Protein AF-A0A4R5ACM4-F1 (afdb_monomer)

Nearest PDB structures (foldseek):
  7wzb-assembly1_B  TM=5.987E-01  e=3.473E-01  Salmonella enterica subsp. enterica serovar Typhimurium str. LT2
  8q9t-assembly1_E  TM=7.010E-01  e=1.357E+00  Saccharomyces cerevisiae
  5cwn-assembly1_A  TM=5.799E-01  e=7.406E-01  synthetic construct
  8rte-assembly1_A  TM=5.973E-01  e=8.617E-01  Bacillus phage phi105
  8rte-assembly1_B  TM=6.326E-01  e=4.121E+00  Bacillus phage phi105

Sequence (167 aa):
MPTTTHDRTLAAAELAANQLEPHVRDDPGVHLLGMLAPAASVTATVAYDYDRAQHWLDQAERPAERTPDAPGENRGAFSASNVGSWRVALATQRGETGRDLLDLAGRVDERELAPAGDATPLSSPTWDAASPATAGPGKKHSAGCCAPRRAGPTRSATPRRWKIPSP

Organism: NCBI:txid705336

Solvent-accessible surface area (backbone atoms only — not comparable to full-atom values): 10205 Å² total; per-residue (Å²): 128,71,88,47,73,54,47,47,51,27,54,49,34,48,52,50,38,65,64,45,54,89,68,49,82,49,69,72,41,38,41,53,46,35,53,35,22,50,53,28,14,54,35,22,45,77,66,71,37,54,71,58,14,51,51,24,48,61,61,23,46,65,48,15,73,73,37,68,65,42,32,87,78,32,73,89,29,46,12,44,42,47,54,38,49,50,52,40,53,50,41,48,74,73,64,52,61,68,66,67,44,48,62,50,47,72,70,34,52,64,75,47,70,44,76,78,84,70,85,65,75,74,70,72,80,76,74,67,73,78,67,79,75,80,78,76,94,86,81,92,76,79,92,74,92,75,79,85,78,80,80,71,86,76,78,82,73,75,78,81,70,78,79,73,82,75,134

Secondary structure (DSSP, 8-state):
---SHHHHHHHHHHHHHHHHGGG--SHHHHHHHHHHHHHHHHHHHHTT-HHHHHHHHHHHHHHHTTS-S-TTTSGGG-SHHHHHHHHHHHHHHTT--THHHHHHHTTS-HHHHSPPS-----------------PPP---------PPPPPP---------------

Radius of gyration: 20.79 Å; Cα contacts (8 Å, |Δi|>4): 141; chains: 1; bounding box: 59×61×40 Å

Foldseek 3Di:
DQPDPLSVQLVVLVVVLLVLVVVPPDLVSLLVNLVSLLSSLVSCLVVVNNVSSVVSLVVNQVSQVVDPLQLLPGDNRRHNLVSLVSVLVSCVSVVNDDPVSVVSVVVHDVVNVDNPDDPPPPPPPPVVPPPPPPDDDDDDDDDDDDDDDDDDDDDPPDRPDPPDPDD

Structure (mmCIF, N/CA/C/O backbone):
data_AF-A0A4R5ACM4-F1
#
_entry.id   AF-A0A4R5ACM4-F1
#
loop_
_atom_site.group_PDB
_atom_site.id
_atom_site.type_symbol
_atom_site.label_atom_id
_atom_site.label_alt_id
_atom_site.label_comp_id
_atom_site.label_asym_id
_atom_site.label_entity_id
_atom_site.label_seq_id
_atom_site.pdbx_PDB_ins_code
_atom_site.Cartn_x
_atom_site.Cartn_y
_atom_site.Cartn_z
_atom_site.occupancy
_atom_site.B_iso_or_equiv
_atom_site.auth_seq_id
_atom_site.auth_comp_id
_atom_site.auth_asym_id
_atom_site.auth_atom_id
_atom_site.pdbx_PDB_model_num
ATOM 1 N N . MET A 1 1 ? -24.110 0.899 0.308 1.00 52.84 1 MET A N 1
ATOM 2 C CA . MET A 1 1 ? -23.745 2.236 -0.214 1.00 52.84 1 MET A CA 1
ATOM 3 C C . MET A 1 1 ? -22.640 2.763 0.685 1.00 52.84 1 MET A C 1
ATOM 5 O O . MET A 1 1 ? -22.857 2.700 1.887 1.00 52.84 1 MET A O 1
ATOM 9 N N . PRO A 1 2 ? -21.488 3.201 0.150 1.00 70.50 2 PRO A N 1
ATOM 10 C CA . PRO A 1 2 ? -20.419 3.803 0.951 1.00 70.50 2 PRO A CA 1
ATOM 11 C C . PRO A 1 2 ? -20.966 5.014 1.718 1.00 70.50 2 PRO A C 1
ATOM 13 O O . PRO A 1 2 ? -21.597 5.889 1.111 1.00 70.50 2 PRO A O 1
ATOM 16 N N . THR A 1 3 ? -20.799 5.024 3.040 1.00 79.62 3 THR A N 1
ATOM 17 C CA . THR A 1 3 ? -21.417 6.014 3.937 1.00 79.62 3 THR A CA 1
ATOM 18 C C . THR A 1 3 ? -20.474 7.174 4.230 1.00 79.62 3 THR A C 1
ATOM 20 O O . THR A 1 3 ? -20.944 8.269 4.535 1.00 79.62 3 THR A O 1
ATOM 23 N N . THR A 1 4 ? -19.167 6.972 4.051 1.00 89.94 4 THR A N 1
ATOM 24 C CA . THR A 1 4 ? -18.134 7.985 4.285 1.00 89.94 4 THR A CA 1
ATOM 25 C C . THR A 1 4 ? -17.361 8.352 3.012 1.00 89.94 4 THR A C 1
ATOM 27 O O . THR A 1 4 ? -17.415 7.663 1.988 1.00 89.94 4 THR A O 1
ATOM 30 N N . THR A 1 5 ? -16.620 9.464 3.061 1.00 91.19 5 THR A N 1
ATOM 31 C CA . THR A 1 5 ? -15.661 9.830 2.005 1.00 91.19 5 THR A CA 1
ATOM 32 C C . THR A 1 5 ? -14.577 8.761 1.852 1.00 91.19 5 THR A C 1
ATOM 34 O O . THR A 1 5 ? -14.228 8.425 0.724 1.00 91.19 5 THR A O 1
ATOM 37 N N . HIS A 1 6 ? -14.106 8.173 2.956 1.00 88.25 6 HIS A N 1
ATOM 38 C CA . HIS A 1 6 ? -13.102 7.105 2.937 1.00 88.25 6 HIS A CA 1
ATOM 39 C C . HIS A 1 6 ? -13.612 5.857 2.217 1.00 88.25 6 HIS A C 1
ATOM 41 O O . HIS A 1 6 ? -12.909 5.335 1.359 1.00 88.25 6 HIS A O 1
ATOM 47 N N . ASP A 1 7 ? -14.864 5.456 2.449 1.00 90.75 7 ASP A N 1
ATOM 48 C CA . ASP A 1 7 ? -15.458 4.304 1.761 1.00 90.75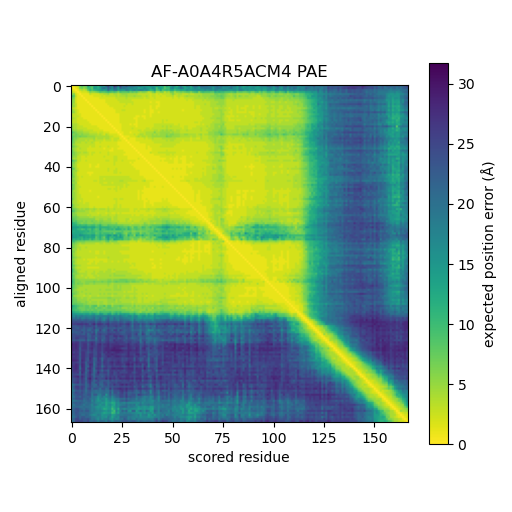 7 ASP A CA 1
ATOM 49 C C . ASP A 1 7 ? -15.538 4.520 0.245 1.00 90.75 7 ASP A C 1
ATOM 51 O O . ASP A 1 7 ? -15.363 3.586 -0.538 1.00 90.75 7 ASP A O 1
ATOM 55 N N . ARG A 1 8 ? -15.823 5.756 -0.192 1.00 92.38 8 ARG A N 1
ATOM 56 C CA . ARG A 1 8 ? -15.861 6.102 -1.622 1.00 92.38 8 ARG A CA 1
ATOM 57 C C . ARG A 1 8 ? -14.467 6.087 -2.232 1.00 92.38 8 ARG A C 1
ATOM 59 O O . ARG A 1 8 ? -14.311 5.555 -3.327 1.00 92.38 8 ARG A O 1
ATOM 66 N N . THR A 1 9 ? -13.480 6.650 -1.538 1.00 92.50 9 THR A N 1
ATOM 67 C CA . THR A 1 9 ? -12.080 6.636 -1.979 1.00 92.50 9 THR A CA 1
ATOM 68 C C . THR A 1 9 ? -11.554 5.208 -2.068 1.00 92.50 9 THR A C 1
ATOM 70 O O . THR A 1 9 ? -10.956 4.854 -3.080 1.00 92.50 9 THR A O 1
ATOM 73 N N . LEU A 1 10 ? -11.851 4.367 -1.071 1.00 92.81 10 LEU A N 1
ATOM 74 C CA . LEU A 1 10 ? -11.481 2.956 -1.077 1.00 92.81 10 LEU A CA 1
ATOM 75 C C . LEU A 1 10 ? -12.127 2.251 -2.268 1.00 92.81 10 LEU A C 1
ATOM 77 O O . LEU A 1 10 ? -11.419 1.726 -3.118 1.00 92.81 10 LEU A O 1
ATOM 81 N N . ALA A 1 11 ? -13.452 2.337 -2.412 1.00 93.50 11 ALA A N 1
ATOM 82 C CA . ALA A 1 11 ? -14.156 1.704 -3.526 1.00 93.50 11 ALA A CA 1
ATOM 83 C C . ALA A 1 11 ? -13.633 2.161 -4.902 1.00 93.50 11 ALA A C 1
ATOM 85 O O . ALA A 1 11 ? -13.573 1.361 -5.835 1.00 93.50 11 ALA A O 1
ATOM 86 N N . ALA A 1 12 ? -13.243 3.432 -5.040 1.00 93.75 12 ALA A N 1
ATOM 87 C CA . ALA A 1 12 ? -12.648 3.952 -6.266 1.00 93.75 12 ALA A CA 1
ATOM 88 C C . ALA A 1 12 ? -11.247 3.375 -6.527 1.00 93.75 12 ALA A C 1
ATOM 90 O O . ALA A 1 12 ? -10.978 2.945 -7.649 1.00 93.75 12 ALA A O 1
ATOM 91 N N . ALA A 1 13 ? -10.379 3.328 -5.510 1.00 93.12 13 ALA A N 1
ATOM 92 C CA . ALA A 1 13 ? -9.038 2.751 -5.620 1.00 93.12 13 ALA A CA 1
ATOM 93 C C . ALA A 1 13 ? -9.097 1.266 -6.008 1.00 93.12 13 ALA A C 1
ATOM 95 O O . ALA A 1 13 ? -8.394 0.821 -6.913 1.00 93.12 13 ALA A O 1
ATOM 96 N N . GLU A 1 14 ? -10.007 0.515 -5.396 1.00 94.81 14 GLU A N 1
ATOM 97 C CA . GLU A 1 14 ? -10.197 -0.903 -5.692 1.00 94.81 14 GLU A CA 1
ATOM 98 C C . GLU A 1 14 ? -10.785 -1.145 -7.072 1.00 94.81 14 GLU A C 1
ATOM 100 O O . GLU A 1 14 ? -10.388 -2.079 -7.765 1.00 94.81 14 GLU A O 1
ATOM 105 N N . LEU A 1 15 ? -11.744 -0.320 -7.493 1.00 94.75 15 LEU A N 1
ATOM 106 C CA . LEU A 1 15 ? -12.283 -0.403 -8.842 1.00 94.75 15 LEU A CA 1
ATOM 107 C C . LEU A 1 15 ? -11.177 -0.157 -9.872 1.00 94.75 15 LEU A C 1
ATOM 109 O O . LEU A 1 15 ? -11.088 -0.907 -10.841 1.00 94.75 15 LEU A O 1
ATOM 113 N N . ALA A 1 16 ? -10.328 0.848 -9.647 1.00 95.31 16 ALA A N 1
ATOM 114 C CA . ALA A 1 16 ? -9.196 1.144 -10.516 1.00 95.31 16 ALA A CA 1
ATOM 115 C C . ALA A 1 16 ? -8.195 -0.022 -10.562 1.00 95.31 16 ALA A C 1
ATOM 117 O O . ALA A 1 16 ? -7.817 -0.445 -11.652 1.00 95.31 16 ALA A O 1
ATOM 118 N N . ALA A 1 17 ? -7.826 -0.589 -9.409 1.00 93.94 17 ALA A N 1
ATOM 119 C CA . ALA A 1 17 ? -6.932 -1.744 -9.340 1.00 93.94 17 ALA A CA 1
ATOM 120 C C . ALA A 1 17 ? -7.515 -2.962 -10.079 1.00 93.94 17 ALA A C 1
ATOM 122 O O . ALA A 1 17 ? -6.858 -3.518 -10.954 1.00 93.94 17 ALA A O 1
ATOM 123 N N . ASN A 1 18 ? -8.780 -3.310 -9.816 1.00 93.75 18 ASN A N 1
ATOM 124 C CA . ASN A 1 18 ? -9.470 -4.433 -10.464 1.00 93.75 18 ASN A CA 1
ATOM 125 C C . ASN A 1 18 ? -9.631 -4.246 -11.983 1.00 93.75 18 ASN A C 1
ATOM 127 O O . ASN A 1 18 ? -9.627 -5.220 -12.734 1.00 93.75 18 ASN A O 1
ATOM 131 N N . GLN A 1 19 ? -9.821 -3.007 -12.448 1.00 95.12 19 GLN A N 1
ATOM 132 C CA . GLN A 1 19 ? -9.894 -2.704 -13.879 1.00 95.12 19 GLN A CA 1
ATOM 133 C C . GLN A 1 19 ? -8.525 -2.775 -14.547 1.00 95.12 19 GLN A C 1
ATOM 135 O O . GLN A 1 19 ? -8.438 -3.244 -15.677 1.00 95.12 19 GLN A O 1
ATOM 140 N N . LEU A 1 20 ? -7.471 -2.318 -13.870 1.00 93.88 20 LEU A N 1
ATOM 141 C CA . LEU A 1 20 ? -6.115 -2.313 -14.407 1.00 93.88 20 LEU A CA 1
ATOM 142 C C . LEU A 1 20 ? -5.522 -3.724 -14.478 1.00 93.88 20 LEU A C 1
ATOM 144 O O . LEU A 1 20 ? -4.899 -4.074 -15.477 1.00 93.88 20 LEU A O 1
ATOM 148 N N . GLU A 1 21 ? -5.745 -4.535 -13.445 1.00 92.94 21 GLU A N 1
ATOM 149 C CA . GLU A 1 21 ? -5.176 -5.873 -13.271 1.00 92.94 21 GLU A CA 1
ATOM 150 C C . GLU A 1 21 ? -5.152 -6.754 -14.542 1.00 92.94 21 GLU A C 1
ATOM 152 O O . GLU A 1 21 ? -4.066 -7.198 -14.926 1.00 92.94 21 GLU A O 1
ATOM 157 N N . PRO A 1 22 ? -6.269 -6.996 -15.263 1.00 94.31 22 PRO A N 1
ATOM 158 C CA . PRO A 1 22 ? -6.262 -7.875 -16.440 1.00 94.31 22 PRO A CA 1
ATOM 159 C C . PRO A 1 22 ? -5.402 -7.353 -17.606 1.00 94.31 22 PRO A C 1
ATOM 161 O O . PRO A 1 22 ? -5.069 -8.114 -18.528 1.00 94.31 22 PRO A O 1
ATOM 164 N N . HIS A 1 23 ? -5.064 -6.064 -17.575 1.00 92.94 23 HIS A N 1
ATOM 165 C CA . HIS A 1 23 ? -4.303 -5.356 -18.597 1.00 92.94 23 HIS A CA 1
ATOM 166 C C . HIS A 1 23 ? -2.828 -5.167 -18.232 1.00 92.94 23 HIS A C 1
ATOM 168 O O . HIS A 1 23 ? -2.065 -4.716 -19.082 1.00 92.94 23 HIS A O 1
ATOM 174 N N . VAL A 1 24 ? -2.399 -5.555 -17.028 1.00 92.69 24 VAL A N 1
ATOM 175 C CA . VAL A 1 24 ? -0.986 -5.497 -16.636 1.00 92.69 24 VAL A CA 1
ATOM 176 C C . VAL A 1 24 ? -0.203 -6.572 -17.390 1.00 92.69 24 VAL A C 1
ATOM 178 O O . VAL A 1 24 ? -0.267 -7.761 -17.072 1.00 92.69 24 VAL A O 1
ATOM 181 N N . ARG A 1 25 ? 0.511 -6.157 -18.439 1.00 90.56 25 ARG A N 1
ATOM 182 C CA . ARG A 1 25 ? 1.354 -7.030 -19.280 1.00 90.56 25 ARG A CA 1
ATOM 183 C C . ARG A 1 25 ? 2.800 -6.558 -19.365 1.00 90.56 25 ARG A C 1
ATOM 185 O O . ARG A 1 25 ? 3.657 -7.340 -19.761 1.00 90.56 25 ARG A O 1
ATOM 192 N N . ASP A 1 26 ? 3.040 -5.313 -18.990 1.00 90.88 26 ASP A N 1
ATOM 193 C CA . ASP A 1 26 ? 4.283 -4.580 -19.143 1.00 90.88 26 ASP A CA 1
ATOM 194 C C . ASP A 1 26 ? 4.670 -3.873 -17.835 1.00 90.88 26 ASP A C 1
ATOM 196 O O . ASP A 1 26 ? 3.860 -3.726 -16.912 1.00 90.88 26 ASP A O 1
ATOM 200 N N . ASP A 1 27 ? 5.922 -3.426 -17.760 1.00 87.44 27 ASP A N 1
ATOM 201 C CA . ASP A 1 27 ? 6.476 -2.781 -16.566 1.00 87.44 27 ASP A CA 1
ATOM 202 C C . ASP A 1 27 ? 5.699 -1.515 -16.146 1.00 87.44 27 ASP A C 1
ATOM 204 O O . ASP A 1 27 ? 5.439 -1.341 -14.953 1.00 87.44 27 ASP A O 1
ATOM 208 N N . PRO A 1 28 ? 5.220 -0.649 -17.069 1.00 88.94 28 PRO A N 1
ATOM 209 C CA . PRO A 1 28 ? 4.363 0.476 -16.697 1.00 88.94 28 PRO A CA 1
ATOM 210 C C . PRO A 1 28 ? 3.070 0.061 -15.985 1.00 88.94 28 PRO A C 1
ATOM 212 O O . PRO A 1 28 ? 2.686 0.702 -15.002 1.00 88.94 28 PRO A O 1
ATOM 215 N N . GLY A 1 29 ? 2.399 -0.998 -16.452 1.00 91.12 29 GLY A N 1
ATOM 216 C CA . GLY A 1 29 ? 1.199 -1.526 -15.806 1.00 91.12 29 GLY A CA 1
ATOM 217 C C . GLY A 1 29 ? 1.488 -2.084 -14.412 1.00 91.12 29 GLY A C 1
ATOM 218 O O . GLY A 1 29 ? 0.719 -1.830 -13.483 1.00 91.12 29 GLY A O 1
ATOM 219 N N . VAL A 1 30 ? 2.617 -2.785 -14.254 1.00 91.62 30 VAL A N 1
ATOM 220 C CA . VAL A 1 30 ? 3.090 -3.329 -12.967 1.00 91.62 30 VAL A CA 1
ATOM 221 C C . VAL A 1 30 ? 3.317 -2.196 -11.968 1.00 91.62 30 VAL A C 1
ATOM 223 O O . VAL A 1 30 ? 2.798 -2.262 -10.857 1.00 91.62 30 VAL A O 1
ATOM 226 N N . HIS A 1 31 ? 3.994 -1.120 -12.376 1.00 89.69 31 HIS A N 1
ATOM 227 C CA . HIS A 1 31 ? 4.237 0.037 -11.509 1.00 89.69 31 HIS A CA 1
ATOM 228 C C . HIS A 1 31 ? 2.943 0.750 -11.097 1.00 89.69 31 HIS A C 1
ATOM 230 O O . HIS A 1 31 ? 2.780 1.118 -9.935 1.00 89.69 31 HIS A O 1
ATOM 236 N N . LEU A 1 32 ? 1.996 0.943 -12.021 1.00 91.69 32 LEU A N 1
ATOM 237 C CA . LEU A 1 32 ? 0.720 1.592 -11.698 1.00 91.69 32 LEU A CA 1
ATOM 238 C C . LEU A 1 32 ? -0.125 0.754 -10.733 1.00 91.69 32 LEU A C 1
ATOM 240 O O . LEU A 1 32 ? -0.665 1.300 -9.769 1.00 91.69 32 LEU A O 1
ATOM 244 N N . LEU A 1 33 ? -0.215 -0.559 -10.959 1.00 92.75 33 LEU A N 1
ATOM 245 C CA . LEU A 1 33 ? -0.899 -1.465 -10.037 1.00 92.75 33 LEU A CA 1
ATOM 246 C C . LEU A 1 33 ? -0.201 -1.478 -8.670 1.00 92.75 33 LEU A C 1
ATOM 248 O O . LEU A 1 33 ? -0.865 -1.399 -7.636 1.00 92.75 33 LEU A O 1
ATOM 252 N N . GLY A 1 34 ? 1.131 -1.485 -8.690 1.00 91.00 34 GLY A N 1
ATOM 253 C CA . GLY A 1 34 ? 1.990 -1.395 -7.520 1.00 91.00 34 GLY A CA 1
ATOM 254 C C . GLY A 1 34 ? 1.787 -0.134 -6.683 1.00 91.00 34 GLY A C 1
ATOM 255 O O . GLY A 1 34 ? 1.921 -0.200 -5.472 1.00 91.00 34 GLY A O 1
ATOM 256 N N . MET A 1 35 ? 1.395 0.993 -7.283 1.00 90.38 35 MET A N 1
ATOM 257 C CA . MET A 1 35 ? 1.063 2.227 -6.554 1.00 90.38 35 MET A CA 1
ATOM 258 C C . MET A 1 35 ? -0.397 2.278 -6.083 1.00 90.38 35 MET A C 1
ATOM 260 O O . MET A 1 35 ? -0.694 2.829 -5.020 1.00 90.38 35 MET A O 1
ATOM 264 N N . LEU A 1 36 ? -1.325 1.705 -6.855 1.00 93.94 36 LEU A N 1
ATOM 265 C CA . LEU A 1 36 ? -2.749 1.675 -6.504 1.00 93.94 36 LEU A CA 1
ATOM 266 C C . LEU A 1 36 ? -3.031 0.779 -5.295 1.00 93.94 36 LEU A C 1
ATOM 268 O O . LEU A 1 36 ? -3.873 1.126 -4.467 1.00 93.94 36 LEU A O 1
ATOM 272 N N . ALA A 1 37 ? -2.325 -0.345 -5.172 1.00 94.88 37 ALA A N 1
ATOM 273 C CA . ALA A 1 37 ? -2.534 -1.289 -4.081 1.00 94.88 37 ALA A CA 1
ATOM 274 C C . ALA A 1 37 ? -2.167 -0.703 -2.690 1.00 94.88 37 ALA A C 1
ATOM 276 O O . ALA A 1 37 ? -3.027 -0.715 -1.809 1.00 94.88 37 ALA A O 1
ATOM 277 N N . PRO A 1 38 ? -0.994 -0.076 -2.465 1.00 93.12 38 PRO A N 1
ATOM 278 C CA . PRO A 1 38 ? -0.700 0.654 -1.231 1.00 93.12 38 PRO A CA 1
ATOM 279 C C . PRO A 1 38 ? -1.695 1.781 -0.943 1.00 93.12 38 PRO A C 1
ATOM 281 O O . PRO A 1 38 ? -2.119 1.936 0.199 1.00 93.12 38 PRO A O 1
ATOM 284 N N . ALA A 1 39 ? -2.139 2.531 -1.959 1.00 92.69 39 ALA A N 1
ATOM 285 C CA . ALA A 1 39 ? -3.147 3.577 -1.770 1.00 92.69 39 ALA A CA 1
ATOM 286 C C . ALA A 1 39 ? -4.500 3.009 -1.290 1.00 92.69 39 ALA A C 1
ATOM 288 O O . ALA A 1 39 ? -5.123 3.562 -0.375 1.00 92.69 39 ALA A O 1
ATOM 289 N N . ALA A 1 40 ? -4.941 1.884 -1.865 1.00 95.56 40 ALA A N 1
ATOM 290 C CA . ALA A 1 40 ? -6.116 1.154 -1.395 1.00 95.56 40 ALA A CA 1
ATOM 291 C C . ALA A 1 40 ? -5.913 0.648 0.041 1.00 95.56 40 ALA A C 1
ATOM 293 O O . ALA A 1 40 ? -6.803 0.811 0.875 1.00 95.56 40 ALA A O 1
ATOM 294 N N . SER A 1 41 ? -4.722 0.132 0.356 1.00 96.31 41 SER A N 1
ATOM 295 C CA . SER A 1 41 ? -4.380 -0.336 1.698 1.00 96.31 41 SER A CA 1
ATOM 296 C C . SER A 1 41 ? -4.436 0.774 2.750 1.00 96.31 41 SER A C 1
ATOM 298 O O . SER A 1 41 ? -5.111 0.625 3.764 1.00 96.31 41 SER A O 1
ATOM 300 N N . VAL A 1 42 ? -3.806 1.926 2.498 1.00 95.38 42 VAL A N 1
ATOM 301 C CA . VAL A 1 42 ? -3.859 3.093 3.398 1.00 95.38 42 VAL A CA 1
ATOM 302 C C . VAL A 1 42 ? -5.303 3.530 3.626 1.00 95.38 42 VAL A C 1
ATOM 304 O O . VAL A 1 42 ? -5.711 3.771 4.761 1.00 95.38 42 VAL A O 1
ATOM 307 N N . THR A 1 43 ? -6.101 3.599 2.558 1.00 95.56 43 THR A N 1
ATOM 308 C CA . THR A 1 43 ? -7.504 4.014 2.672 1.00 95.56 43 THR A CA 1
ATOM 309 C C . THR A 1 43 ? -8.323 3.008 3.487 1.00 95.56 43 THR A C 1
ATOM 311 O O . THR A 1 43 ? -9.151 3.420 4.298 1.00 95.56 43 THR A O 1
ATOM 314 N N . ALA A 1 44 ? -8.066 1.706 3.324 1.00 95.44 44 ALA A N 1
ATOM 315 C CA . ALA A 1 44 ? -8.684 0.652 4.124 1.00 95.44 44 ALA A CA 1
ATOM 316 C C . ALA A 1 44 ? -8.264 0.723 5.602 1.00 95.44 44 ALA A C 1
ATOM 318 O O . ALA A 1 44 ? -9.123 0.628 6.476 1.00 95.44 44 ALA A O 1
ATOM 319 N N . THR A 1 45 ? -6.987 0.994 5.896 1.00 96.19 45 THR A N 1
ATOM 320 C CA . THR A 1 45 ? -6.502 1.204 7.271 1.00 96.19 45 THR A CA 1
ATOM 321 C C . TH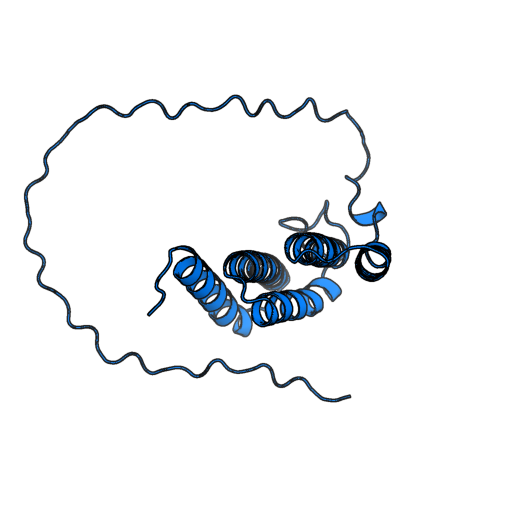R A 1 45 ? -7.196 2.388 7.940 1.00 96.19 45 THR A C 1
ATOM 323 O O . THR A 1 45 ? -7.645 2.262 9.075 1.00 96.19 45 THR A O 1
ATOM 326 N N . VAL A 1 46 ? -7.354 3.519 7.239 1.00 94.31 46 VAL A N 1
ATOM 327 C CA . VAL A 1 46 ? -8.084 4.694 7.760 1.00 94.31 46 VAL A CA 1
ATOM 328 C C . VAL A 1 46 ? -9.567 4.385 8.002 1.00 94.31 46 VAL A C 1
ATOM 330 O O . VAL A 1 46 ? -10.175 4.943 8.912 1.00 94.31 46 VAL A O 1
ATOM 333 N N . ALA A 1 47 ? -10.148 3.475 7.221 1.00 93.31 47 ALA A N 1
ATOM 334 C CA . ALA A 1 47 ? -11.502 2.967 7.430 1.00 93.31 47 ALA A CA 1
ATOM 335 C C . ALA A 1 47 ? -11.590 1.859 8.504 1.00 93.31 47 ALA A C 1
ATOM 337 O O . ALA A 1 47 ? -12.669 1.305 8.703 1.00 93.31 47 ALA A O 1
ATOM 338 N N . TYR A 1 48 ? -10.487 1.542 9.196 1.00 93.75 48 TYR A N 1
ATOM 339 C CA . TYR A 1 48 ? -10.372 0.460 10.183 1.00 93.75 48 TYR A CA 1
ATOM 340 C C . TYR A 1 48 ? -10.670 -0.949 9.623 1.00 93.75 48 TYR A C 1
ATOM 342 O O . TYR A 1 48 ? -10.972 -1.871 10.379 1.00 93.75 48 TYR A O 1
ATOM 350 N N . ASP A 1 49 ? -10.557 -1.141 8.303 1.00 95.31 49 ASP A N 1
ATOM 351 C CA . ASP A 1 49 ? -10.730 -2.429 7.617 1.00 95.31 49 ASP A CA 1
ATOM 352 C C . ASP A 1 49 ? -9.358 -3.077 7.363 1.00 95.31 49 ASP A C 1
ATOM 354 O O . ASP A 1 49 ? -8.794 -3.043 6.265 1.00 95.31 49 ASP A O 1
ATOM 358 N N . TYR A 1 50 ? -8.765 -3.611 8.432 1.00 95.31 50 TYR A N 1
ATOM 359 C CA . TYR A 1 50 ? -7.375 -4.074 8.422 1.00 95.31 50 TYR A CA 1
ATOM 360 C C . TYR A 1 50 ? -7.145 -5.344 7.602 1.00 95.31 50 TYR A C 1
ATOM 362 O O . TYR A 1 50 ? -6.080 -5.480 7.000 1.00 95.31 50 TYR A O 1
ATOM 370 N N . ASP A 1 51 ? -8.135 -6.234 7.524 1.00 95.44 51 ASP A N 1
ATOM 371 C CA . ASP A 1 51 ? -8.068 -7.426 6.671 1.00 95.44 51 ASP A CA 1
ATOM 372 C C . ASP A 1 51 ? -7.962 -7.022 5.199 1.00 95.44 51 ASP A C 1
ATOM 374 O O . ASP A 1 51 ? 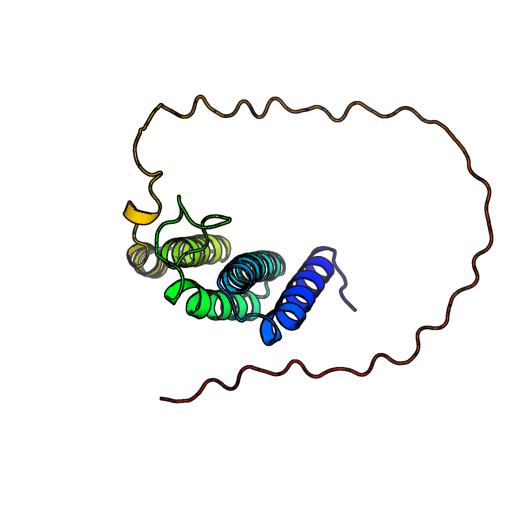-7.202 -7.599 4.417 1.00 95.44 51 ASP A O 1
ATOM 378 N N . ARG A 1 52 ? -8.700 -5.979 4.816 1.00 95.88 52 ARG A N 1
ATOM 379 C CA . ARG A 1 52 ? -8.683 -5.441 3.461 1.00 95.88 52 ARG A CA 1
ATOM 380 C C . ARG A 1 52 ? -7.425 -4.641 3.168 1.00 95.88 52 ARG A C 1
ATOM 382 O O . ARG A 1 52 ? -6.900 -4.73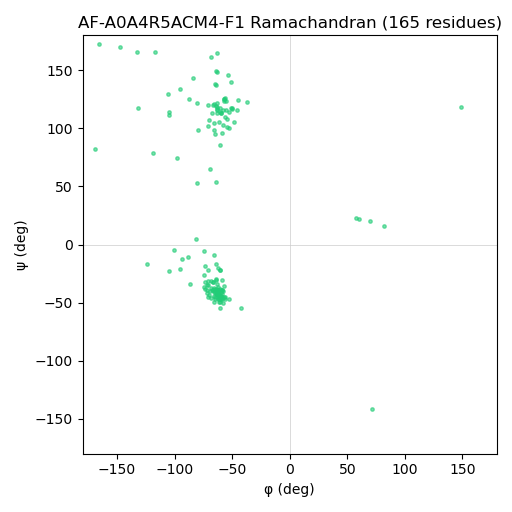8 2.062 1.00 95.88 52 ARG A O 1
ATOM 389 N N . ALA A 1 53 ? -6.911 -3.905 4.151 1.00 96.38 53 ALA A N 1
ATOM 390 C CA . ALA A 1 53 ? -5.601 -3.275 4.042 1.00 96.38 53 ALA A CA 1
ATOM 391 C C . ALA A 1 53 ? -4.509 -4.324 3.778 1.00 96.38 53 ALA A C 1
ATOM 393 O O . ALA A 1 53 ? -3.765 -4.235 2.801 1.00 96.38 53 ALA A O 1
ATOM 394 N N . GLN A 1 54 ? -4.486 -5.385 4.589 1.00 95.62 54 GLN A N 1
ATOM 395 C CA . GLN A 1 54 ? -3.553 -6.495 4.427 1.00 95.62 54 GLN A CA 1
ATOM 396 C C . GLN A 1 54 ? -3.693 -7.158 3.053 1.00 95.62 54 GLN A C 1
ATOM 398 O O . GLN A 1 54 ? -2.689 -7.363 2.375 1.00 95.62 54 GLN A O 1
ATOM 403 N N . HIS A 1 55 ? -4.925 -7.414 2.600 1.00 95.69 55 HIS A N 1
ATOM 404 C CA . HIS A 1 55 ? -5.182 -7.965 1.271 1.00 95.69 55 HIS A CA 1
ATOM 405 C C . HIS A 1 55 ? -4.499 -7.154 0.164 1.00 95.69 55 HIS A C 1
ATOM 407 O O . HIS A 1 55 ? -3.854 -7.736 -0.708 1.00 95.69 55 HIS A O 1
ATOM 413 N N . TRP A 1 56 ? -4.616 -5.825 0.198 1.00 96.06 56 TRP A N 1
ATOM 414 C CA . TRP A 1 56 ? -4.013 -4.965 -0.817 1.00 96.06 56 TRP A CA 1
ATOM 415 C C . TRP A 1 56 ? -2.486 -4.900 -0.719 1.00 96.06 56 TRP A C 1
ATOM 417 O O . TRP A 1 56 ? -1.828 -4.884 -1.757 1.00 96.06 56 TRP A O 1
ATOM 427 N N . LEU A 1 57 ? -1.900 -4.943 0.481 1.00 95.81 57 LEU A N 1
ATOM 428 C CA . LEU A 1 57 ? -0.443 -5.081 0.625 1.00 95.81 57 LEU A CA 1
ATOM 429 C C . LEU A 1 57 ? 0.068 -6.403 0.043 1.00 95.81 57 LEU A C 1
ATOM 431 O O . LEU A 1 57 ? 1.068 -6.409 -0.670 1.00 95.81 57 LEU A O 1
ATOM 435 N N . ASP A 1 58 ? -0.650 -7.502 0.272 1.00 95.12 58 ASP A N 1
ATOM 436 C CA . ASP A 1 58 ? -0.296 -8.809 -0.288 1.00 95.12 58 ASP A CA 1
ATOM 437 C C . ASP A 1 58 ? -0.434 -8.825 -1.824 1.00 95.12 58 ASP A C 1
ATOM 439 O O . ASP A 1 58 ? 0.335 -9.492 -2.517 1.00 95.12 58 ASP A O 1
ATOM 443 N N . GLN A 1 59 ? -1.381 -8.063 -2.390 1.00 94.12 59 GLN A N 1
ATOM 444 C CA . GLN A 1 59 ? -1.463 -7.867 -3.845 1.00 94.12 59 GLN A CA 1
ATOM 445 C C . GLN A 1 59 ? -0.297 -7.039 -4.399 1.00 94.12 59 GLN A C 1
ATOM 447 O O . GLN A 1 59 ? 0.097 -7.265 -5.541 1.00 94.12 59 GLN A O 1
ATOM 452 N N . ALA A 1 60 ? 0.252 -6.099 -3.624 1.00 94.44 60 ALA A N 1
ATOM 453 C CA . ALA A 1 60 ? 1.381 -5.267 -4.043 1.00 94.44 60 ALA A CA 1
ATOM 454 C C . ALA A 1 60 ? 2.719 -6.026 -4.041 1.00 94.44 60 ALA A C 1
ATOM 456 O O . ALA A 1 60 ? 3.610 -5.689 -4.814 1.00 94.44 60 ALA A O 1
ATOM 457 N N . GLU A 1 61 ? 2.856 -7.066 -3.219 1.00 93.69 6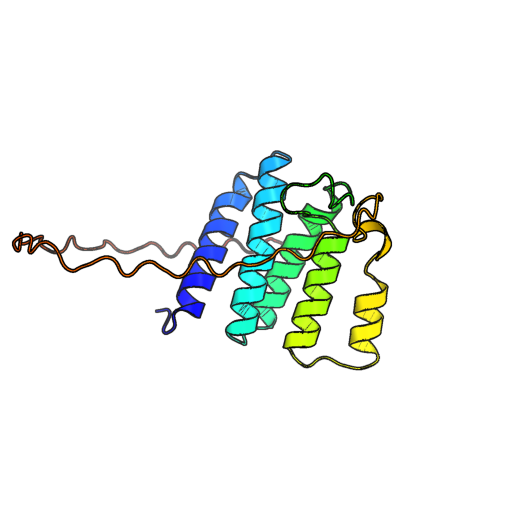1 GLU A N 1
ATOM 458 C CA . GLU A 1 61 ? 4.106 -7.817 -3.051 1.00 93.69 61 GLU A CA 1
ATOM 459 C C . GLU A 1 61 ? 4.543 -8.551 -4.328 1.00 93.69 61 GLU A C 1
ATOM 461 O O . GLU A 1 61 ? 5.677 -8.400 -4.774 1.00 93.69 61 GLU A O 1
ATOM 466 N N . ARG A 1 62 ? 3.632 -9.262 -5.002 1.00 88.44 62 ARG A N 1
ATOM 467 C CA . ARG A 1 62 ? 3.977 -10.011 -6.229 1.00 88.44 62 ARG A CA 1
ATOM 468 C C . ARG A 1 62 ? 4.463 -9.125 -7.386 1.00 88.44 62 ARG A C 1
ATOM 470 O O . ARG A 1 62 ? 5.426 -9.499 -8.052 1.00 88.44 62 ARG A O 1
ATOM 477 N N . PRO A 1 63 ? 3.809 -7.990 -7.706 1.00 90.31 63 PRO A N 1
ATOM 478 C CA . PRO A 1 63 ? 4.357 -7.024 -8.651 1.00 90.31 63 PRO A CA 1
ATOM 479 C C . PRO A 1 63 ? 5.720 -6.485 -8.205 1.00 90.31 63 PRO A C 1
ATOM 481 O O . PRO A 1 63 ? 6.599 -6.334 -9.046 1.00 90.31 63 PRO A O 1
ATOM 484 N N . ALA A 1 64 ? 5.905 -6.234 -6.906 1.00 91.88 64 ALA A N 1
ATOM 485 C CA . ALA A 1 64 ? 7.131 -5.654 -6.367 1.00 91.88 64 ALA A CA 1
ATOM 486 C C . ALA A 1 64 ? 8.345 -6.580 -6.512 1.00 91.88 64 ALA A C 1
ATOM 488 O O . ALA A 1 64 ? 9.419 -6.105 -6.856 1.00 91.88 64 ALA A O 1
ATOM 489 N N . GLU A 1 65 ? 8.168 -7.896 -6.356 1.00 90.56 65 GLU A N 1
ATOM 490 C CA . GLU A 1 65 ? 9.218 -8.903 -6.597 1.00 90.56 65 GLU A CA 1
ATOM 491 C C . GLU A 1 65 ? 9.746 -8.906 -8.042 1.00 90.56 65 GLU A C 1
ATOM 493 O O . GLU A 1 65 ? 10.842 -9.396 -8.313 1.00 90.56 65 GLU A O 1
ATOM 498 N N . ARG A 1 66 ? 8.959 -8.393 -8.995 1.00 88.44 66 ARG A N 1
ATOM 499 C CA . ARG A 1 66 ? 9.327 -8.330 -10.417 1.00 88.44 66 ARG A CA 1
ATOM 500 C C . ARG A 1 66 ? 9.972 -7.008 -10.811 1.00 88.44 66 ARG A C 1
ATOM 502 O O . ARG A 1 66 ? 10.497 -6.908 -11.919 1.00 88.44 66 ARG A O 1
ATOM 509 N N . THR A 1 67 ? 9.894 -6.005 -9.947 1.00 87.94 67 THR A N 1
ATOM 510 C CA . THR A 1 67 ? 10.476 -4.689 -10.172 1.00 87.94 67 THR A CA 1
ATOM 511 C C . THR A 1 67 ? 11.859 -4.656 -9.514 1.00 87.94 67 THR A C 1
ATOM 513 O O . THR A 1 67 ? 11.984 -5.108 -8.377 1.00 87.94 67 THR A O 1
ATOM 516 N N . PRO A 1 68 ? 12.908 -4.147 -10.191 1.00 88.69 68 PRO A N 1
ATOM 517 C CA . PRO A 1 68 ? 14.216 -3.959 -9.563 1.00 88.69 68 PRO A CA 1
ATOM 518 C C . PRO A 1 68 ? 14.075 -3.193 -8.248 1.00 88.69 68 PRO A C 1
ATOM 520 O O . PRO A 1 68 ? 13.297 -2.246 -8.195 1.00 88.69 68 PRO A O 1
ATOM 523 N N . ASP A 1 69 ? 14.800 -3.556 -7.191 1.00 86.50 69 ASP A N 1
ATOM 524 C CA . ASP A 1 69 ? 14.676 -2.867 -5.899 1.00 86.50 69 ASP A CA 1
ATOM 525 C C . ASP A 1 69 ? 15.468 -1.555 -5.859 1.00 86.50 69 ASP A C 1
ATOM 527 O O . ASP A 1 69 ? 16.290 -1.337 -4.993 1.00 86.50 69 ASP A O 1
ATOM 531 N N . ALA A 1 70 ? 15.236 -0.690 -6.846 1.00 82.88 70 ALA A N 1
ATOM 532 C CA . ALA A 1 70 ? 15.908 0.589 -7.022 1.00 82.88 70 ALA A CA 1
ATOM 533 C C . ALA A 1 70 ? 14.870 1.724 -6.946 1.00 82.88 70 ALA A C 1
ATOM 535 O O . ALA A 1 70 ? 14.432 2.246 -7.977 1.00 82.88 70 ALA A O 1
ATOM 536 N N . PRO A 1 71 ? 14.420 2.135 -5.746 1.00 69.31 71 PRO A N 1
ATOM 537 C CA . PRO A 1 71 ? 13.353 3.130 -5.602 1.00 69.31 71 PRO A CA 1
ATOM 538 C C . PRO A 1 71 ? 13.713 4.508 -6.179 1.00 69.31 71 PRO A C 1
ATOM 540 O O . PRO A 1 71 ? 12.811 5.274 -6.515 1.00 69.31 71 PRO A O 1
ATOM 543 N N . GLY A 1 72 ? 15.003 4.814 -6.358 1.00 70.50 72 GLY A N 1
ATOM 544 C CA . GLY A 1 72 ? 15.458 6.006 -7.084 1.00 70.50 72 GLY A CA 1
ATOM 545 C C . GLY A 1 72 ? 15.234 5.949 -8.603 1.00 70.50 72 GLY A C 1
ATOM 546 O O . GLY A 1 72 ? 15.152 6.991 -9.249 1.00 70.50 72 GLY A O 1
ATOM 547 N N . GLU A 1 73 ? 15.099 4.752 -9.171 1.00 74.69 73 GLU A N 1
ATOM 548 C CA . GLU A 1 73 ? 14.942 4.518 -10.613 1.00 74.69 73 GLU A CA 1
ATOM 549 C C . GLU A 1 73 ? 13.496 4.151 -10.987 1.00 74.69 73 GLU A C 1
ATOM 551 O O . GLU A 1 73 ? 13.052 4.373 -12.117 1.00 74.69 73 GLU A O 1
ATOM 556 N N . ASN A 1 74 ? 12.722 3.644 -10.024 1.00 72.06 74 ASN A N 1
ATOM 557 C CA . ASN A 1 74 ? 11.355 3.196 -10.251 1.00 72.06 74 ASN A CA 1
ATOM 558 C C . ASN A 1 74 ? 10.338 4.336 -10.184 1.00 72.06 74 ASN A C 1
ATOM 560 O O . ASN A 1 74 ? 10.383 5.234 -9.339 1.00 72.06 74 ASN A O 1
ATOM 564 N N . ARG A 1 75 ? 9.314 4.260 -11.041 1.00 61.66 75 ARG A N 1
ATOM 565 C CA . ARG A 1 75 ? 8.220 5.237 -11.043 1.00 61.66 75 ARG A CA 1
ATOM 566 C C . ARG A 1 75 ? 7.464 5.180 -9.713 1.00 61.66 75 ARG A C 1
ATOM 568 O O . ARG A 1 75 ? 6.843 4.171 -9.395 1.00 61.66 75 ARG A O 1
ATOM 575 N N . GLY A 1 76 ? 7.491 6.282 -8.964 1.00 66.62 76 GLY A N 1
ATOM 576 C CA . GLY A 1 76 ? 6.869 6.355 -7.637 1.00 66.62 76 GLY A CA 1
ATOM 577 C C . GLY A 1 76 ? 7.596 5.530 -6.573 1.00 66.62 76 GLY A C 1
ATOM 578 O O . GLY A 1 76 ? 6.978 5.183 -5.571 1.00 66.62 76 GLY A O 1
ATOM 579 N N . ALA A 1 77 ? 8.874 5.199 -6.800 1.00 77.69 77 ALA A N 1
ATOM 580 C CA . ALA A 1 77 ? 9.682 4.364 -5.919 1.00 77.69 77 ALA A CA 1
ATOM 581 C C . ALA A 1 77 ? 9.085 2.969 -5.660 1.00 77.69 77 ALA A C 1
ATOM 583 O O . ALA A 1 77 ? 9.370 2.360 -4.636 1.00 77.69 77 ALA A O 1
ATOM 584 N N . PHE A 1 78 ? 8.212 2.455 -6.537 1.00 87.88 78 PHE A N 1
ATOM 585 C CA . PHE A 1 78 ? 7.597 1.144 -6.328 1.00 87.88 78 PHE A CA 1
ATOM 586 C C . PHE A 1 78 ? 8.652 0.039 -6.402 1.00 87.88 78 PHE A C 1
ATOM 588 O O . PHE A 1 78 ? 9.334 -0.095 -7.413 1.00 87.88 78 PHE A O 1
ATOM 595 N N . SER A 1 79 ? 8.793 -0.725 -5.326 1.00 91.38 79 SER A N 1
ATOM 596 C CA . SER A 1 79 ? 9.762 -1.807 -5.196 1.00 91.38 79 SER A CA 1
ATOM 597 C C . SER A 1 79 ? 9.413 -2.694 -3.999 1.00 91.38 79 SER A C 1
ATOM 599 O O . SER A 1 79 ? 8.515 -2.354 -3.217 1.00 91.38 79 SER A O 1
ATOM 601 N N . ALA A 1 80 ? 10.115 -3.819 -3.839 1.00 92.94 80 ALA A N 1
ATOM 602 C CA . ALA A 1 80 ? 9.930 -4.710 -2.694 1.00 92.94 80 ALA A CA 1
ATOM 603 C C . ALA A 1 80 ? 10.207 -3.985 -1.365 1.00 92.94 80 ALA A C 1
ATOM 605 O O . ALA A 1 80 ? 9.362 -4.021 -0.464 1.00 92.94 80 ALA A O 1
ATOM 606 N N . SER A 1 81 ? 11.313 -3.237 -1.273 1.00 91.38 81 SER A N 1
ATOM 607 C CA . SER A 1 81 ? 11.645 -2.464 -0.072 1.00 91.38 81 SER A CA 1
ATOM 608 C C . SER A 1 81 ? 10.617 -1.367 0.230 1.00 91.38 81 SER A C 1
ATOM 610 O O . SER A 1 81 ? 10.226 -1.190 1.388 1.00 91.38 81 SER A O 1
ATOM 612 N N . ASN A 1 82 ? 10.074 -0.683 -0.786 1.00 90.94 82 ASN A N 1
ATOM 613 C CA . ASN A 1 82 ? 8.996 0.291 -0.578 1.00 90.94 82 ASN A CA 1
ATOM 614 C C . ASN A 1 82 ? 7.711 -0.375 -0.054 1.00 90.94 82 ASN A C 1
ATOM 616 O O . ASN A 1 82 ? 7.127 0.108 0.918 1.00 90.94 82 ASN A O 1
ATOM 620 N N . VAL A 1 83 ? 7.282 -1.511 -0.619 1.00 94.00 83 VAL A N 1
ATOM 621 C CA . VAL A 1 83 ? 6.123 -2.258 -0.088 1.00 94.00 83 VAL A CA 1
ATOM 622 C C . VAL A 1 83 ? 6.366 -2.692 1.361 1.00 94.00 83 VAL A C 1
ATOM 624 O O . VAL A 1 83 ? 5.470 -2.551 2.197 1.00 94.00 83 VAL A O 1
ATOM 627 N N . GLY A 1 84 ? 7.581 -3.140 1.689 1.00 94.56 84 GLY A N 1
ATOM 628 C CA . GLY A 1 84 ? 7.993 -3.433 3.062 1.00 94.56 84 GLY A CA 1
ATOM 629 C C . GLY A 1 84 ? 7.825 -2.229 3.996 1.00 94.56 84 GLY A C 1
ATOM 630 O O . GLY A 1 84 ? 7.206 -2.349 5.055 1.00 94.56 84 GLY A O 1
ATOM 631 N N . SER A 1 85 ? 8.271 -1.044 3.569 1.00 93.50 85 SER A N 1
ATOM 632 C CA . SER A 1 85 ? 8.100 0.201 4.331 1.00 93.50 85 SER A CA 1
ATOM 633 C C . SER A 1 85 ? 6.623 0.547 4.583 1.00 93.50 85 SER A C 1
ATOM 635 O O . SER A 1 85 ? 6.253 0.923 5.698 1.00 93.50 85 SER A O 1
ATOM 637 N N . TRP A 1 86 ? 5.744 0.324 3.596 1.00 94.62 86 TRP A N 1
ATOM 638 C CA . TRP A 1 86 ? 4.301 0.514 3.758 1.00 94.62 86 TRP A CA 1
ATOM 639 C C . TRP A 1 86 ? 3.699 -0.468 4.757 1.00 94.62 86 TRP A C 1
ATOM 641 O O . TRP A 1 86 ? 2.845 -0.072 5.551 1.00 94.62 86 TRP A O 1
ATOM 651 N N . ARG A 1 87 ? 4.148 -1.731 4.768 1.00 96.12 87 ARG A N 1
ATOM 652 C CA . ARG A 1 87 ? 3.715 -2.707 5.779 1.00 96.12 87 ARG A CA 1
ATOM 653 C C . ARG A 1 87 ? 4.065 -2.219 7.187 1.00 96.12 87 ARG A C 1
ATOM 655 O O . ARG A 1 87 ? 3.189 -2.225 8.047 1.00 96.12 87 ARG A O 1
ATOM 662 N N . VAL A 1 88 ? 5.291 -1.735 7.405 1.00 96.25 88 VAL A N 1
ATOM 663 C CA . VAL A 1 88 ? 5.733 -1.179 8.702 1.00 96.25 88 VAL A CA 1
ATOM 664 C C . VAL A 1 88 ? 4.908 0.047 9.100 1.00 96.25 88 VAL A C 1
ATOM 666 O O . VAL A 1 88 ? 4.418 0.134 10.230 1.00 96.25 88 VAL A O 1
ATOM 669 N N . ALA A 1 89 ? 4.709 0.987 8.173 1.00 95.44 89 ALA A N 1
ATOM 670 C CA . ALA A 1 89 ? 3.941 2.202 8.429 1.00 95.44 89 ALA A CA 1
ATOM 671 C C . ALA A 1 89 ? 2.485 1.892 8.808 1.00 95.44 89 ALA A C 1
ATOM 673 O O . ALA A 1 89 ? 1.956 2.454 9.768 1.00 95.44 89 ALA A O 1
ATOM 674 N N . LEU A 1 90 ? 1.840 0.965 8.094 1.00 95.75 90 LEU A N 1
ATOM 675 C CA . LEU A 1 90 ? 0.461 0.575 8.375 1.00 95.75 90 LEU A CA 1
ATOM 676 C C . LEU A 1 90 ? 0.339 -0.245 9.662 1.00 95.75 90 LEU A C 1
ATOM 678 O O . LEU A 1 90 ? -0.583 0.007 10.430 1.00 95.75 90 LEU A O 1
ATOM 682 N N . ALA A 1 91 ? 1.278 -1.148 9.952 1.00 95.75 91 ALA A N 1
ATOM 683 C CA . ALA A 1 91 ? 1.345 -1.840 11.241 1.00 95.75 91 ALA A CA 1
ATOM 684 C C . ALA A 1 91 ? 1.419 -0.839 12.408 1.00 95.75 91 ALA A C 1
ATOM 686 O O . ALA A 1 91 ? 0.639 -0.920 13.358 1.00 95.75 91 ALA A O 1
ATOM 687 N N . THR A 1 92 ? 2.267 0.185 12.277 1.00 96.00 92 THR A N 1
ATOM 688 C CA . THR A 1 92 ? 2.368 1.275 13.260 1.00 96.00 92 THR A CA 1
ATOM 689 C C . THR A 1 92 ? 1.036 2.016 13.421 1.00 96.00 92 THR A C 1
ATOM 691 O O . THR A 1 92 ? 0.599 2.267 14.543 1.00 96.00 92 THR A O 1
ATOM 694 N N . GLN A 1 93 ? 0.342 2.332 12.320 1.00 94.19 93 GLN A N 1
ATOM 695 C CA . GLN A 1 93 ? -0.976 2.984 12.366 1.00 94.19 93 GLN A CA 1
ATOM 696 C C . GLN A 1 93 ? -2.057 2.120 13.029 1.00 94.19 93 GLN A C 1
ATOM 698 O O . GLN A 1 93 ? -2.964 2.663 13.658 1.00 94.19 93 GLN A O 1
ATOM 703 N N . ARG A 1 94 ? -1.953 0.789 12.935 1.00 93.50 94 ARG A N 1
ATOM 704 C CA . ARG A 1 94 ? -2.828 -0.161 13.645 1.00 93.50 94 ARG A CA 1
ATOM 705 C C . ARG A 1 94 ? -2.517 -0.269 15.141 1.00 93.50 94 ARG A C 1
ATOM 707 O O . ARG A 1 94 ? -3.251 -0.942 15.861 1.00 93.50 94 ARG A O 1
ATOM 714 N N . GLY A 1 95 ? -1.460 0.392 15.613 1.00 94.12 95 GLY A N 1
ATOM 715 C CA . GLY A 1 95 ? -1.000 0.321 16.996 1.00 94.12 95 GLY A CA 1
ATOM 716 C C . GLY A 1 95 ? -0.143 -0.910 17.295 1.00 94.12 95 GLY A C 1
ATOM 717 O O . GLY A 1 95 ? 0.047 -1.235 18.467 1.00 94.12 95 GLY A O 1
ATOM 718 N N . GLU A 1 96 ? 0.377 -1.599 16.274 1.00 95.38 96 GLU A N 1
ATOM 719 C CA . GLU A 1 96 ? 1.379 -2.646 16.485 1.00 95.38 96 GLU A CA 1
ATOM 720 C C . GLU A 1 96 ? 2.656 -2.025 17.055 1.00 95.38 96 GLU A C 1
ATOM 722 O O . GLU A 1 96 ? 3.081 -0.941 16.654 1.00 95.38 96 GLU A O 1
ATOM 727 N N . THR A 1 97 ? 3.260 -2.698 18.031 1.00 95.38 97 THR A N 1
ATOM 728 C CA . THR A 1 97 ? 4.449 -2.214 18.741 1.00 95.38 97 THR A CA 1
ATOM 729 C C . THR A 1 97 ? 5.339 -3.382 19.158 1.00 95.38 97 THR A C 1
ATOM 731 O O . THR A 1 97 ? 4.950 -4.547 19.086 1.00 95.38 97 THR A O 1
ATOM 734 N N . GLY A 1 98 ? 6.550 -3.074 19.625 1.00 95.56 98 GLY A N 1
ATOM 735 C CA . GLY A 1 98 ? 7.451 -4.070 20.195 1.00 95.56 98 GLY A CA 1
ATOM 736 C C . GLY A 1 98 ? 8.043 -5.009 19.146 1.00 95.56 98 GLY A C 1
ATOM 737 O O . GLY A 1 98 ? 8.423 -4.578 18.059 1.00 95.56 98 GLY A O 1
ATOM 738 N N . ARG A 1 99 ? 8.177 -6.289 19.508 1.00 95.50 99 A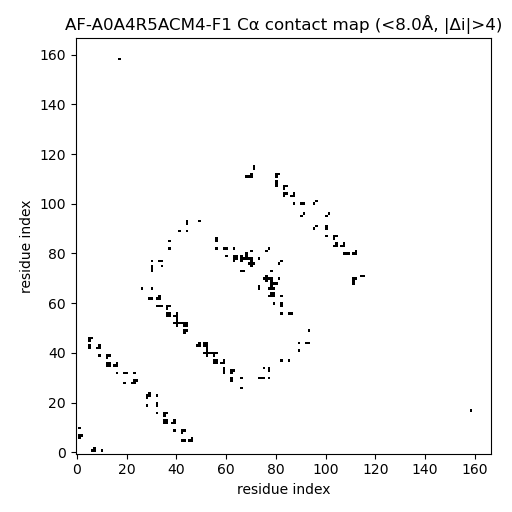RG A N 1
ATOM 739 C CA . ARG A 1 99 ? 8.927 -7.272 18.717 1.00 95.50 99 ARG A CA 1
ATOM 740 C C . ARG A 1 99 ? 8.335 -7.495 17.330 1.00 95.50 99 ARG A C 1
ATOM 742 O O . ARG A 1 99 ? 9.098 -7.512 16.379 1.00 95.50 99 ARG A O 1
ATOM 749 N N . ASP A 1 100 ? 7.017 -7.596 17.207 1.00 93.38 100 ASP A N 1
ATOM 750 C CA . ASP A 1 100 ? 6.377 -7.879 15.916 1.00 93.38 100 ASP A CA 1
ATOM 751 C C . ASP A 1 100 ? 6.627 -6.749 14.904 1.00 93.38 100 ASP A C 1
ATOM 753 O O . ASP A 1 100 ? 6.941 -7.005 13.742 1.00 93.38 100 ASP A O 1
ATOM 757 N N . LEU A 1 101 ? 6.588 -5.491 15.365 1.00 96.19 101 LEU A N 1
ATOM 758 C CA . LEU A 1 101 ? 6.917 -4.333 14.532 1.00 96.19 101 LEU A CA 1
ATOM 759 C C . LEU A 1 101 ? 8.407 -4.304 14.158 1.00 96.19 101 LEU A C 1
ATOM 761 O O . LEU A 1 101 ? 8.742 -3.982 13.021 1.00 96.19 101 LEU A O 1
ATOM 765 N N . LEU A 1 102 ? 9.302 -4.659 15.087 1.00 96.06 102 LEU A N 1
ATOM 766 C CA . LEU A 1 102 ? 10.741 -4.754 14.814 1.00 96.06 102 LEU A CA 1
ATOM 767 C C . LEU A 1 102 ? 11.068 -5.891 13.839 1.00 96.06 102 LEU A C 1
ATOM 769 O O . LEU A 1 102 ? 11.894 -5.707 12.952 1.00 96.06 102 LEU A O 1
ATOM 773 N N . ASP A 1 103 ? 10.399 -7.036 13.964 1.00 95.81 103 ASP A N 1
ATOM 774 C CA . ASP A 1 103 ? 10.553 -8.175 13.060 1.00 95.81 103 ASP A CA 1
ATOM 775 C C . ASP A 1 103 ? 10.031 -7.835 11.655 1.00 95.81 103 ASP A C 1
ATOM 777 O O . ASP A 1 103 ? 10.569 -8.323 10.661 1.00 95.81 103 ASP A O 1
ATOM 781 N N . LEU A 1 104 ? 8.999 -6.988 11.554 1.00 94.00 104 LEU A N 1
ATOM 782 C CA . LEU A 1 104 ? 8.515 -6.457 10.281 1.00 94.00 104 LEU A CA 1
ATOM 783 C C . LEU A 1 104 ? 9.500 -5.443 9.683 1.00 94.00 104 LEU A C 1
ATOM 785 O O . LEU A 1 104 ? 9.819 -5.535 8.500 1.00 94.00 104 LEU A O 1
ATOM 789 N N . ALA A 1 105 ? 10.014 -4.519 10.499 1.00 94.69 105 ALA A N 1
ATOM 790 C CA . ALA A 1 105 ? 10.998 -3.523 10.079 1.00 94.69 105 ALA A CA 1
ATOM 791 C C . ALA A 1 105 ? 12.320 -4.163 9.637 1.00 94.69 105 ALA A C 1
ATOM 793 O O . ALA A 1 105 ? 12.876 -3.768 8.620 1.00 94.69 105 ALA A O 1
ATOM 794 N N . GLY A 1 106 ? 12.775 -5.216 10.320 1.00 94.00 106 GLY A N 1
ATOM 795 C CA . GLY A 1 106 ? 13.998 -5.942 9.972 1.00 94.00 106 GLY A CA 1
ATOM 796 C C . GLY A 1 106 ? 13.949 -6.683 8.630 1.00 94.00 106 GLY A C 1
ATOM 797 O O . GLY A 1 106 ? 14.979 -7.184 8.186 1.00 94.00 106 GLY A O 1
ATOM 798 N N . ARG A 1 107 ? 12.780 -6.772 7.980 1.00 92.44 107 ARG A N 1
ATOM 799 C CA . ARG A 1 107 ? 12.635 -7.314 6.615 1.00 92.44 107 ARG A CA 1
ATOM 800 C C . ARG A 1 107 ? 12.808 -6.255 5.529 1.00 92.44 107 ARG A C 1
ATOM 802 O O . ARG A 1 107 ? 12.853 -6.613 4.358 1.00 92.44 107 ARG A O 1
ATOM 809 N N . VAL A 1 108 ? 12.839 -4.978 5.898 1.00 92.75 108 VAL A N 1
ATOM 810 C CA . VAL A 1 108 ? 13.007 -3.866 4.965 1.00 92.75 108 VAL A CA 1
ATOM 811 C C . VAL A 1 108 ? 14.498 -3.614 4.778 1.00 92.75 108 VAL A C 1
ATOM 813 O O . VAL A 1 108 ? 15.209 -3.402 5.760 1.00 92.75 108 VAL A O 1
ATOM 816 N N . ASP A 1 109 ? 14.979 -3.615 3.533 1.00 88.56 109 ASP A N 1
ATOM 817 C CA . ASP A 1 109 ? 16.353 -3.200 3.261 1.00 88.56 109 ASP A CA 1
ATOM 818 C C . ASP A 1 109 ? 16.438 -1.667 3.252 1.00 88.56 109 ASP A C 1
ATOM 820 O O . ASP A 1 109 ? 16.106 -0.988 2.279 1.00 88.56 109 ASP A O 1
ATOM 824 N N . GLU A 1 110 ? 16.870 -1.099 4.377 1.00 83.94 110 GLU A N 1
ATOM 825 C CA . GLU A 1 110 ? 17.034 0.350 4.532 1.00 83.94 110 GLU A CA 1
ATOM 826 C C . GLU A 1 110 ? 18.044 0.949 3.542 1.00 83.94 110 GLU A C 1
ATOM 828 O O . GLU A 1 110 ? 17.984 2.148 3.263 1.00 83.94 110 GLU A O 1
ATOM 833 N N . ARG A 1 111 ? 18.968 0.144 2.997 1.00 84.25 111 ARG A N 1
ATOM 834 C CA . ARG A 1 111 ? 19.961 0.622 2.025 1.00 84.25 111 ARG A CA 1
ATOM 835 C C . ARG A 1 111 ? 19.331 0.925 0.681 1.00 84.25 111 ARG A C 1
ATOM 837 O O . ARG A 1 111 ? 19.743 1.889 0.046 1.00 84.25 111 ARG A O 1
ATOM 844 N N . GLU A 1 112 ? 18.325 0.148 0.297 1.00 81.94 112 GLU A N 1
ATOM 845 C CA . GLU A 1 112 ? 17.584 0.383 -0.937 1.00 81.94 112 GLU A CA 1
ATOM 846 C C . GLU A 1 112 ? 16.658 1.589 -0.785 1.00 81.94 112 GLU A C 1
ATOM 848 O O . GLU A 1 112 ? 16.488 2.358 -1.721 1.00 81.94 112 GLU A O 1
ATOM 853 N N . LEU A 1 113 ? 16.122 1.837 0.415 1.00 75.00 113 LEU A N 1
ATOM 854 C CA . LEU A 1 113 ? 15.314 3.032 0.692 1.00 75.00 113 LEU A CA 1
ATOM 855 C C . LEU A 1 113 ? 16.125 4.327 0.791 1.00 75.00 113 LEU A C 1
ATOM 857 O O . LEU A 1 113 ? 15.549 5.418 0.716 1.00 75.00 113 LEU A O 1
ATOM 861 N N . ALA A 1 114 ? 17.437 4.231 1.003 1.00 72.88 114 ALA A N 1
ATOM 862 C CA . ALA A 1 114 ? 18.281 5.405 1.081 1.00 72.88 114 ALA A CA 1
ATOM 863 C C . ALA A 1 114 ? 18.281 6.129 -0.277 1.00 72.88 114 ALA A C 1
ATOM 865 O O . ALA A 1 114 ? 18.385 5.490 -1.326 1.00 72.88 114 ALA A O 1
ATOM 866 N N . PRO A 1 115 ? 18.183 7.470 -0.299 1.00 62.78 115 PRO A N 1
ATOM 867 C CA . PRO A 1 115 ? 18.371 8.206 -1.538 1.00 62.78 115 PRO A CA 1
ATOM 868 C C . PRO A 1 115 ? 19.747 7.847 -2.107 1.00 62.78 115 PRO A C 1
ATOM 870 O O . PRO A 1 115 ? 20.748 7.950 -1.394 1.00 62.78 115 PRO A O 1
ATOM 873 N N . ALA A 1 116 ? 19.786 7.407 -3.371 1.00 61.00 116 ALA A N 1
ATOM 874 C CA . ALA A 1 116 ? 21.032 7.113 -4.070 1.00 61.00 116 ALA A CA 1
ATOM 875 C C . ALA A 1 116 ? 21.973 8.314 -3.900 1.00 61.00 116 ALA A C 1
ATOM 877 O O . ALA A 1 116 ? 21.622 9.442 -4.250 1.00 61.00 116 ALA A O 1
ATOM 878 N N . GLY A 1 117 ? 23.109 8.084 -3.241 1.00 57.50 117 GLY A N 1
ATOM 879 C CA . GLY A 1 117 ? 23.976 9.147 -2.750 1.00 57.50 117 GLY A CA 1
ATOM 880 C C . GLY A 1 117 ? 24.402 10.109 -3.857 1.00 57.50 117 GLY A C 1
ATOM 881 O O . GLY A 1 117 ? 25.091 9.722 -4.789 1.00 57.50 117 GLY A O 1
ATOM 882 N N . ASP A 1 118 ? 23.985 11.364 -3.733 1.00 52.97 118 ASP A N 1
ATOM 883 C CA . ASP A 1 118 ? 24.813 12.384 -3.101 1.00 52.97 118 ASP A CA 1
ATOM 884 C C . ASP A 1 118 ? 23.942 13.117 -2.086 1.00 52.97 118 ASP A C 1
ATOM 886 O O . ASP A 1 118 ? 22.955 13.762 -2.442 1.00 52.97 118 ASP A O 1
ATOM 890 N N . ALA A 1 119 ? 24.303 13.040 -0.806 1.00 51.22 119 ALA A N 1
ATOM 891 C CA . ALA A 1 119 ? 23.748 13.908 0.220 1.00 51.22 119 ALA A CA 1
ATOM 892 C C . ALA A 1 119 ? 24.256 15.344 -0.002 1.00 51.22 119 ALA A C 1
ATOM 894 O O . ALA A 1 119 ? 24.966 15.909 0.825 1.00 51.22 119 ALA A O 1
ATOM 895 N N . THR A 1 120 ? 23.863 15.965 -1.117 1.00 57.72 120 THR A N 1
ATOM 896 C CA . THR A 1 120 ? 23.539 17.382 -1.046 1.00 57.72 120 THR A CA 1
ATOM 897 C C . THR A 1 120 ? 22.404 17.431 -0.035 1.00 57.72 120 THR A C 1
ATOM 899 O O . THR A 1 120 ? 21.366 16.819 -0.306 1.00 57.72 120 THR A O 1
ATOM 902 N N . PRO A 1 121 ? 22.589 18.030 1.157 1.00 52.47 121 PRO A N 1
ATOM 903 C CA . PRO A 1 121 ? 21.491 18.165 2.093 1.00 52.47 121 PRO A CA 1
ATOM 904 C C . PRO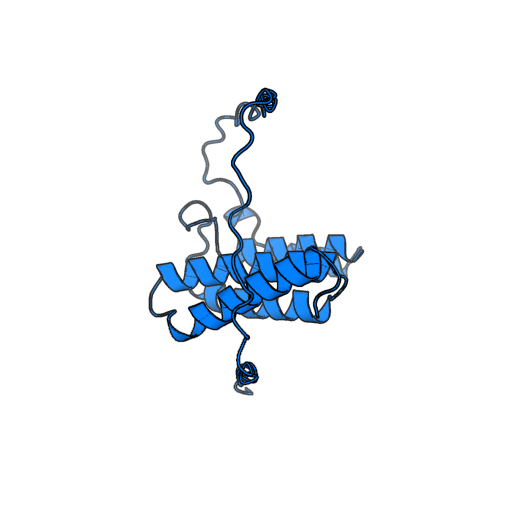 A 1 121 ? 20.346 18.773 1.298 1.00 52.47 121 PRO A C 1
ATOM 906 O O . PRO A 1 121 ? 20.514 19.844 0.713 1.00 52.47 121 PRO A O 1
ATOM 909 N N . LEU A 1 122 ? 19.237 18.036 1.184 1.00 51.44 122 LEU A N 1
ATOM 910 C CA . LEU A 1 122 ? 18.007 18.580 0.641 1.00 51.44 122 LEU A CA 1
ATOM 911 C C . LEU A 1 122 ? 17.751 19.812 1.499 1.00 51.44 122 LEU A C 1
ATOM 913 O O . LEU A 1 122 ? 17.361 19.675 2.659 1.00 51.44 122 LEU A O 1
ATOM 917 N N . SER A 1 123 ? 18.069 21.000 0.971 1.00 55.47 123 SER A N 1
ATOM 918 C CA . SER A 1 123 ? 17.591 22.255 1.525 1.00 55.47 123 SER A CA 1
ATOM 919 C C . SER A 1 123 ? 16.126 21.998 1.776 1.00 55.47 123 SER A C 1
ATOM 921 O O . SER A 1 123 ? 15.425 21.642 0.822 1.00 55.47 123 SER A O 1
ATOM 923 N N . SER A 1 124 ? 15.730 22.024 3.054 1.00 45.06 124 SER A N 1
ATOM 924 C CA . SER A 1 124 ? 14.381 21.691 3.492 1.00 45.06 124 SER A CA 1
ATOM 925 C C . SER A 1 124 ? 13.424 22.223 2.444 1.00 45.06 124 SER A C 1
ATOM 927 O O . SER A 1 124 ? 13.539 23.417 2.146 1.00 45.06 124 SER A O 1
ATOM 929 N N . PRO A 1 125 ? 12.563 21.394 1.822 1.00 47.34 125 PRO A N 1
ATOM 930 C CA . PRO A 1 125 ? 11.557 21.938 0.939 1.00 47.34 125 PRO A CA 1
ATOM 931 C C . PRO A 1 125 ? 10.822 22.958 1.794 1.00 47.34 125 PRO A C 1
ATOM 933 O O . PRO A 1 125 ? 10.149 22.590 2.759 1.00 47.34 125 PRO A O 1
ATOM 936 N N . THR A 1 126 ? 11.034 24.244 1.515 1.00 47.78 126 THR A N 1
ATOM 937 C CA . THR A 1 126 ? 10.141 25.263 2.011 1.00 47.78 126 THR A CA 1
ATOM 938 C C . THR A 1 126 ? 8.860 24.915 1.287 1.00 47.78 126 THR A C 1
ATOM 940 O O . THR A 1 126 ? 8.645 25.224 0.119 1.00 47.78 126 THR A O 1
ATOM 943 N N . TRP A 1 127 ? 8.010 24.156 1.969 1.00 47.50 127 TRP 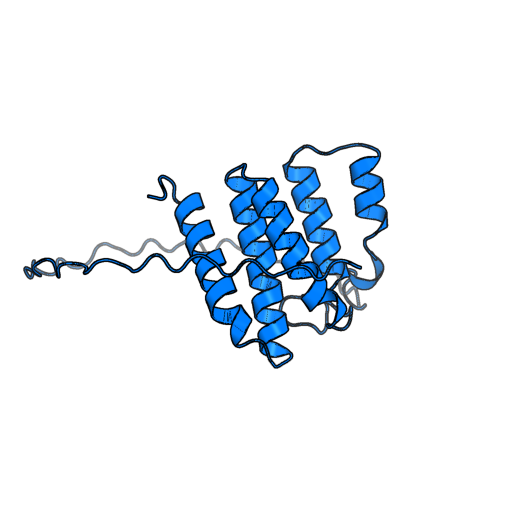A N 1
ATOM 944 C CA . TRP A 1 127 ? 6.586 24.090 1.711 1.00 47.50 127 TRP A CA 1
ATOM 945 C C . TRP A 1 127 ? 6.024 25.476 2.006 1.00 47.50 127 TRP A C 1
ATOM 947 O O . TRP A 1 127 ? 5.119 25.605 2.819 1.00 47.50 127 TRP A O 1
ATOM 957 N N . ASP A 1 128 ? 6.593 26.522 1.389 1.00 40.75 128 ASP A N 1
ATOM 958 C CA . ASP A 1 128 ? 6.030 27.852 1.353 1.00 40.75 128 ASP A CA 1
ATOM 959 C C . ASP A 1 128 ? 4.599 27.616 0.954 1.00 40.75 128 ASP A C 1
ATOM 961 O O . ASP A 1 128 ? 4.303 27.160 -0.156 1.00 40.75 128 ASP A O 1
ATOM 965 N N . ALA A 1 129 ? 3.743 27.762 1.959 1.00 48.44 129 ALA A N 1
ATOM 966 C CA . ALA A 1 129 ? 2.345 27.506 1.844 1.00 48.44 129 ALA A CA 1
ATOM 967 C C . ALA A 1 129 ? 1.918 28.439 0.728 1.00 48.44 129 ALA A C 1
ATOM 969 O O . ALA A 1 129 ? 1.820 29.653 0.927 1.00 48.44 129 ALA A O 1
ATOM 970 N N . ALA A 1 130 ? 1.721 27.875 -0.463 1.00 45.69 130 ALA A N 1
ATOM 971 C CA . ALA A 1 130 ? 0.930 28.494 -1.490 1.00 45.69 130 ALA A CA 1
ATOM 972 C C . ALA A 1 130 ? -0.449 28.610 -0.849 1.00 45.69 130 ALA A C 1
ATOM 974 O O . ALA A 1 130 ? -1.283 27.708 -0.912 1.00 45.69 130 ALA A O 1
ATOM 975 N N . SER A 1 131 ? -0.608 29.710 -0.112 1.00 52.88 131 SER A N 1
ATOM 976 C CA . SER A 1 131 ? -1.861 30.204 0.400 1.00 52.88 131 SER A CA 1
ATOM 977 C C . SER A 1 131 ? -2.823 30.098 -0.767 1.00 52.88 131 SER A C 1
ATOM 979 O O . SER A 1 131 ? -2.509 30.632 -1.838 1.00 52.88 131 SER A O 1
ATOM 981 N N . PRO A 1 132 ? -3.959 29.404 -0.628 1.00 51.84 132 PRO A N 1
ATOM 982 C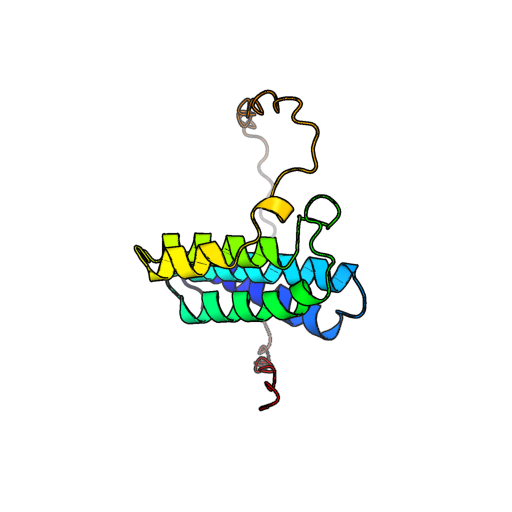 CA . PRO A 1 132 ? -4.975 29.497 -1.647 1.00 51.84 132 PRO A CA 1
ATOM 983 C C . PRO A 1 132 ? -5.390 30.965 -1.686 1.00 51.84 132 PRO A C 1
ATOM 985 O O . PRO A 1 132 ? -6.052 31.462 -0.774 1.00 51.84 132 PRO A O 1
ATOM 988 N N . ALA A 1 133 ? -4.940 31.672 -2.723 1.00 49.28 133 ALA A N 1
ATOM 989 C CA . ALA A 1 133 ? -5.470 32.970 -3.068 1.00 49.28 133 ALA A CA 1
ATOM 990 C C . ALA A 1 133 ? -6.984 32.791 -3.164 1.00 49.28 133 ALA A C 1
ATOM 992 O O . ALA A 1 133 ? -7.496 32.023 -3.981 1.00 49.28 133 ALA A O 1
ATOM 993 N N . THR A 1 134 ? -7.683 33.449 -2.251 1.00 52.25 134 THR A N 1
ATOM 994 C CA . THR A 1 134 ? -9.129 33.561 -2.192 1.00 52.25 134 THR A CA 1
ATOM 995 C C . THR A 1 134 ? -9.628 34.055 -3.545 1.00 52.25 134 THR A C 1
ATOM 997 O O . THR A 1 134 ? -9.549 35.238 -3.871 1.00 52.25 134 THR A O 1
ATOM 1000 N N . ALA A 1 135 ? -10.129 33.130 -4.363 1.00 50.66 135 ALA A N 1
ATOM 1001 C CA . ALA A 1 135 ? -10.854 33.457 -5.576 1.00 50.66 135 ALA A CA 1
ATOM 1002 C C . ALA A 1 135 ? -12.132 34.212 -5.183 1.00 50.66 135 ALA A C 1
ATOM 1004 O O . ALA A 1 135 ? -12.976 33.700 -4.446 1.00 50.66 135 ALA A O 1
ATOM 1005 N N . GLY A 1 136 ? -12.239 35.460 -5.642 1.00 60.19 136 GLY A N 1
ATOM 1006 C CA . GLY A 1 136 ? -13.392 36.323 -5.405 1.00 60.19 136 GLY A CA 1
ATOM 1007 C C . GLY A 1 136 ? -14.699 35.786 -6.014 1.00 60.19 136 GLY A C 1
ATOM 1008 O O . GLY A 1 136 ? -14.689 34.894 -6.867 1.00 60.19 136 GLY A O 1
ATOM 1009 N N . PRO A 1 137 ? -15.854 36.336 -5.600 1.00 64.00 137 PRO A N 1
ATOM 1010 C CA . PRO A 1 137 ? -17.161 35.861 -6.030 1.00 64.00 137 PRO A CA 1
ATOM 1011 C C . PRO A 1 137 ? -17.504 36.423 -7.414 1.00 64.00 137 PRO A C 1
ATOM 1013 O O . PRO A 1 137 ? -17.589 37.636 -7.598 1.00 64.00 137 PRO A O 1
ATOM 1016 N N . GLY A 1 138 ? -17.757 35.560 -8.401 1.00 54.00 138 GLY A N 1
ATOM 1017 C CA . GLY A 1 138 ? -18.122 36.047 -9.729 1.00 54.00 138 GLY A CA 1
ATOM 1018 C C . GLY A 1 138 ? -18.639 35.000 -10.706 1.00 54.00 138 GLY A C 1
ATOM 1019 O O . GLY A 1 138 ? -17.902 34.577 -11.585 1.00 54.00 138 GLY A O 1
ATOM 1020 N N . LYS A 1 139 ? -19.935 34.676 -10.600 1.00 55.75 139 LYS A N 1
ATOM 1021 C CA . LYS A 1 139 ? -20.967 34.763 -11.664 1.00 55.75 139 LYS A CA 1
ATOM 1022 C C . LYS A 1 139 ? -22.040 33.686 -11.486 1.00 55.75 139 LYS A C 1
ATOM 1024 O O . LYS A 1 139 ? -21.787 32.489 -11.547 1.00 55.75 139 LYS A O 1
ATOM 1029 N N . LYS A 1 140 ? -23.272 34.162 -11.288 1.00 60.06 140 LYS A N 1
ATOM 1030 C CA . LYS A 1 140 ? -24.503 33.374 -11.314 1.00 60.06 140 LYS A CA 1
ATOM 1031 C C . LYS A 1 140 ? -24.731 32.900 -12.751 1.00 60.06 140 LYS A C 1
ATOM 1033 O O . LYS A 1 140 ? -24.996 33.731 -13.616 1.00 60.06 140 LYS A O 1
ATOM 1038 N N . HIS A 1 141 ? -24.641 31.596 -12.994 1.00 55.16 141 HIS A N 1
ATOM 1039 C CA . HIS A 1 141 ? -25.158 30.982 -14.213 1.00 55.16 141 HIS A CA 1
ATOM 1040 C C . HIS A 1 141 ? -26.439 30.211 -13.905 1.00 55.16 141 HIS A C 1
ATOM 1042 O O . HIS A 1 141 ? -26.534 29.451 -12.944 1.00 55.16 141 HIS A O 1
ATOM 1048 N N . SER A 1 142 ? -27.430 30.529 -14.725 1.00 52.81 142 SER A N 1
ATOM 1049 C CA . SER A 1 142 ? -28.827 30.142 -14.687 1.00 52.81 142 SER A CA 1
ATOM 1050 C C . SER A 1 142 ? -29.062 28.635 -14.627 1.00 52.81 142 SER A C 1
ATOM 1052 O O . SER A 1 142 ? -28.357 27.842 -15.248 1.00 52.81 142 SER A O 1
ATOM 1054 N N . ALA A 1 143 ? -30.126 28.276 -13.912 1.00 53.81 143 ALA A N 1
ATOM 1055 C CA . ALA A 1 143 ? -30.686 26.940 -13.836 1.00 53.81 143 ALA A CA 1
ATOM 1056 C C . ALA A 1 143 ? -31.120 26.439 -15.226 1.00 53.81 143 ALA A C 1
ATOM 1058 O O . ALA A 1 143 ? -32.067 26.955 -15.816 1.00 53.81 143 ALA A O 1
ATOM 1059 N N . GLY A 1 144 ? -30.430 25.415 -15.727 1.00 53.09 144 GLY A N 1
ATOM 1060 C CA . GLY A 1 144 ? -30.901 24.551 -16.804 1.00 53.09 144 GLY A CA 1
ATOM 1061 C C . GLY A 1 144 ? -31.337 23.215 -16.212 1.00 53.09 144 GLY A C 1
ATOM 1062 O O . GLY A 1 144 ? -30.510 22.462 -15.703 1.00 53.09 144 GLY A O 1
ATOM 1063 N N . CYS A 1 145 ? -32.640 22.939 -16.246 1.00 54.25 145 CYS A N 1
ATOM 1064 C CA . CYS A 1 145 ? -33.234 21.662 -15.865 1.00 54.25 145 CYS A CA 1
ATOM 1065 C C . CYS A 1 145 ? -32.622 20.504 -16.673 1.00 54.25 145 CYS A C 1
ATOM 1067 O O . CYS A 1 145 ? -32.921 20.346 -17.853 1.00 54.25 145 CYS A O 1
ATOM 1069 N N . CYS A 1 146 ? -31.827 19.654 -16.021 1.00 52.03 146 CYS A N 1
ATOM 1070 C CA . CYS A 1 146 ? -31.466 18.333 -16.530 1.00 52.03 146 CYS A CA 1
ATOM 1071 C C . CYS A 1 146 ? -32.252 17.275 -15.749 1.00 52.03 146 CYS A C 1
ATOM 1073 O O . CYS A 1 146 ? -32.074 17.107 -14.544 1.00 52.03 146 CYS A O 1
ATOM 1075 N N . ALA A 1 147 ? -33.151 16.584 -16.447 1.00 60.22 147 ALA A N 1
ATOM 1076 C CA . ALA A 1 147 ? -33.918 15.463 -15.921 1.00 60.22 147 ALA A CA 1
ATOM 1077 C C . ALA A 1 147 ? -33.001 14.275 -15.552 1.00 60.22 147 ALA A C 1
ATOM 1079 O O . ALA A 1 147 ? -31.980 14.054 -16.211 1.00 60.22 147 ALA A O 1
ATOM 1080 N N . PRO A 1 148 ? -33.357 13.463 -14.540 1.00 59.41 148 PRO A N 1
ATOM 1081 C CA . PRO A 1 148 ? -32.549 12.317 -14.143 1.00 59.41 148 PRO A CA 1
ATOM 1082 C C . PRO A 1 148 ? -32.617 11.193 -15.188 1.00 59.41 148 PRO A C 1
ATOM 1084 O O . PRO A 1 148 ? -33.674 10.612 -15.449 1.00 59.41 148 PRO A O 1
ATOM 1087 N N . ARG A 1 149 ? -31.457 10.834 -15.752 1.00 60.22 149 ARG A N 1
ATOM 1088 C CA . ARG A 1 149 ? -31.258 9.567 -16.471 1.00 60.22 149 ARG A CA 1
ATOM 1089 C C . ARG A 1 149 ? -31.424 8.420 -15.470 1.00 60.22 149 ARG A C 1
ATOM 1091 O O . ARG A 1 149 ? -30.666 8.325 -14.508 1.00 60.22 149 ARG A O 1
ATOM 1098 N N . ARG A 1 150 ? -32.406 7.544 -15.698 1.00 59.38 150 ARG A N 1
ATOM 1099 C CA . ARG A 1 150 ? -32.570 6.293 -14.943 1.00 59.38 150 ARG A CA 1
ATOM 1100 C C . ARG A 1 150 ? -31.322 5.426 -15.126 1.00 59.38 150 ARG A C 1
ATOM 1102 O O . ARG A 1 150 ? -31.019 5.012 -16.242 1.00 59.38 150 ARG A O 1
ATOM 1109 N N . ALA A 1 151 ? -30.620 5.156 -14.030 1.00 59.38 151 ALA A N 1
ATOM 1110 C CA . ALA A 1 151 ? -29.590 4.131 -13.980 1.00 59.38 151 ALA A CA 1
ATOM 1111 C C . ALA A 1 151 ? -30.257 2.757 -14.158 1.00 59.38 151 ALA A C 1
ATOM 1113 O O . ALA A 1 151 ? -31.150 2.389 -13.394 1.00 59.38 151 ALA A O 1
ATOM 1114 N N . GLY A 1 152 ? -29.859 2.027 -15.201 1.00 66.75 152 GLY A N 1
ATOM 1115 C CA . GLY A 1 152 ? -30.205 0.616 -15.355 1.00 66.75 152 GLY A CA 1
ATOM 1116 C C . GLY A 1 152 ? -29.505 -0.240 -14.291 1.00 66.75 152 GLY A C 1
ATOM 1117 O O . GLY A 1 152 ? -28.530 0.216 -13.689 1.00 66.75 152 GLY A O 1
ATOM 1118 N N . PRO A 1 153 ? -29.984 -1.471 -14.045 1.00 61.00 153 PRO A N 1
ATOM 1119 C CA . PRO A 1 153 ? -29.410 -2.352 -13.037 1.00 61.00 153 PRO A CA 1
ATOM 1120 C C . PRO A 1 153 ? -27.949 -2.654 -13.378 1.00 61.00 153 PRO A C 1
ATOM 1122 O O . PRO A 1 153 ? -27.639 -3.295 -14.385 1.00 61.00 153 PRO A O 1
ATOM 1125 N N . THR A 1 154 ? -27.041 -2.181 -12.527 1.00 59.47 154 THR A N 1
ATOM 1126 C CA . THR A 1 154 ? -25.642 -2.585 -12.542 1.00 59.47 154 THR A CA 1
ATOM 1127 C C . THR A 1 154 ? -25.587 -4.075 -12.230 1.00 59.47 154 THR A C 1
ATOM 1129 O O . THR A 1 154 ? -25.932 -4.517 -11.136 1.00 59.47 154 THR A O 1
ATOM 1132 N N . ARG A 1 155 ? -25.175 -4.875 -13.218 1.00 49.41 155 ARG A N 1
ATOM 1133 C CA . ARG A 1 155 ? -24.793 -6.268 -12.983 1.00 49.41 155 ARG A CA 1
ATOM 1134 C C . ARG A 1 155 ? -23.665 -6.259 -11.956 1.00 49.41 155 ARG A C 1
ATOM 1136 O O . ARG A 1 155 ? -22.593 -5.728 -12.235 1.00 49.41 155 ARG A O 1
ATOM 1143 N N . SER A 1 156 ? -23.917 -6.831 -10.783 1.00 49.31 156 SER A N 1
ATOM 1144 C CA . SER A 1 156 ? -22.891 -7.143 -9.794 1.00 49.31 156 SER A CA 1
ATOM 1145 C C . SER A 1 156 ? -21.881 -8.092 -10.434 1.00 49.31 156 SER A C 1
ATOM 1147 O O . SER A 1 156 ? -22.104 -9.298 -10.506 1.00 49.31 156 SER A O 1
ATOM 1149 N N . ALA A 1 157 ? -20.786 -7.545 -10.955 1.00 45.53 157 ALA A N 1
ATOM 1150 C CA . ALA A 1 157 ? -19.617 -8.336 -11.277 1.00 45.53 157 ALA A CA 1
ATOM 1151 C C . ALA A 1 157 ? -19.011 -8.769 -9.941 1.00 45.53 157 ALA A C 1
ATOM 1153 O O . ALA A 1 157 ? -18.484 -7.947 -9.194 1.00 45.53 157 ALA A O 1
ATOM 1154 N N . THR A 1 158 ? -19.155 -10.048 -9.605 1.00 53.22 158 THR A N 1
ATOM 1155 C CA . THR A 1 158 ? -18.419 -10.654 -8.498 1.00 53.22 158 THR A CA 1
ATOM 1156 C C . THR A 1 158 ? -16.930 -10.410 -8.760 1.00 53.22 158 THR A C 1
ATOM 1158 O O . THR A 1 158 ? -16.465 -10.780 -9.845 1.00 53.22 158 THR A O 1
ATOM 1161 N N . PRO A 1 159 ? -16.181 -9.770 -7.844 1.00 46.31 159 PRO A N 1
ATOM 1162 C CA . PRO A 1 159 ? -14.750 -9.594 -8.033 1.00 46.31 159 PRO A CA 1
ATOM 1163 C C . PRO A 1 159 ? -14.138 -10.982 -8.202 1.00 46.31 159 PRO A C 1
ATOM 1165 O O . PRO A 1 159 ? -14.378 -11.886 -7.393 1.00 46.31 159 PRO A O 1
ATOM 1168 N N . ARG A 1 160 ? -13.411 -11.189 -9.306 1.00 49.38 160 ARG A N 1
ATOM 1169 C CA . ARG A 1 160 ? -12.659 -12.424 -9.505 1.00 49.38 160 ARG A CA 1
ATOM 1170 C C . ARG A 1 160 ? -11.573 -12.434 -8.443 1.00 49.38 160 ARG A C 1
ATOM 1172 O O . ARG A 1 160 ? -10.548 -11.786 -8.582 1.00 49.38 160 ARG A O 1
ATOM 1179 N N . ARG A 1 161 ? -11.833 -13.159 -7.359 1.00 52.53 161 ARG A N 1
ATOM 1180 C CA . ARG A 1 161 ? -10.830 -13.486 -6.354 1.00 52.53 161 ARG A CA 1
ATOM 1181 C C . ARG A 1 161 ? -9.701 -14.199 -7.089 1.00 52.53 161 ARG A C 1
ATOM 1183 O O . ARG A 1 161 ? -9.956 -15.208 -7.754 1.00 52.53 161 ARG A O 1
ATOM 1190 N N . TRP A 1 162 ? -8.484 -13.680 -6.984 1.00 44.88 162 TRP A N 1
ATOM 1191 C CA . TRP A 1 162 ? -7.295 -14.395 -7.420 1.00 44.88 162 TRP A CA 1
ATOM 1192 C C . TRP A 1 162 ? -7.349 -15.792 -6.810 1.00 44.88 162 TRP A C 1
ATOM 1194 O O . TRP A 1 162 ? -7.367 -15.946 -5.586 1.00 44.88 162 TRP A O 1
ATOM 1204 N N . LYS A 1 163 ? -7.432 -16.822 -7.655 1.00 38.47 163 LYS A N 1
ATOM 1205 C CA . LYS A 1 163 ? -7.149 -18.177 -7.198 1.00 38.47 163 LYS A CA 1
ATOM 1206 C C . LYS A 1 163 ? -5.669 -18.182 -6.850 1.00 38.47 163 LYS A C 1
ATOM 1208 O O . LYS A 1 163 ? -4.829 -18.134 -7.739 1.00 38.47 163 LYS A O 1
ATOM 1213 N N . ILE A 1 164 ? -5.377 -18.162 -5.557 1.00 37.75 164 ILE A N 1
ATOM 1214 C CA . ILE A 1 164 ? -4.049 -18.454 -5.031 1.00 37.75 164 ILE A CA 1
ATOM 1215 C C . ILE A 1 164 ? -3.775 -19.913 -5.427 1.00 37.75 164 ILE A C 1
ATOM 1217 O O . ILE A 1 164 ? -4.548 -20.777 -5.004 1.00 37.75 164 ILE A O 1
ATOM 1221 N N . PRO A 1 165 ? -2.779 -20.219 -6.277 1.00 35.19 165 PRO A N 1
ATOM 1222 C CA . PRO A 1 165 ? -2.334 -21.597 -6.413 1.00 35.19 165 PRO A CA 1
ATOM 1223 C C . PRO A 1 165 ? -1.777 -22.034 -5.051 1.00 35.19 165 PRO A C 1
ATOM 1225 O O . PRO A 1 165 ? -0.908 -21.365 -4.495 1.00 35.19 165 PRO A O 1
ATOM 1228 N N . SER A 1 166 ? -2.348 -23.092 -4.475 1.00 36.78 166 SER A N 1
ATOM 1229 C CA . SER A 1 166 ? -1.763 -23.775 -3.317 1.00 36.78 166 SER A CA 1
ATOM 1230 C C . SER A 1 166 ? -0.405 -24.377 -3.714 1.00 36.78 166 SER A C 1
ATOM 1232 O O . SER A 1 166 ? -0.257 -24.719 -4.891 1.00 36.78 166 SER A O 1
ATOM 1234 N N . PRO A 1 167 ? 0.563 -24.457 -2.778 1.00 56.47 167 PRO A N 1
ATOM 1235 C CA . PRO A 1 167 ? 1.910 -24.962 -3.052 1.00 56.47 167 PRO A CA 1
ATOM 1236 C C . PRO A 1 167 ? 1.915 -26.398 -3.584 1.00 56.47 167 PRO A C 1
ATOM 1238 O O . PRO A 1 167 ? 1.001 -27.173 -3.213 1.00 56.47 167 PRO A O 1
#

pLDDT: mean 78.4, std 19.28, range [35.19, 96.38]

Mean predicted aligned error: 12.3 Å